Protein AF-K1N7I1-F1 (afdb_monomer_lite)

Radius of gyration: 24.77 Å; chains: 1; bounding box: 39×35×71 Å

Foldseek 3Di:
DPPLVLVPDPDPDPVVSVVSSVVSVVVVVVVVVVCCVVVPPPDVVNVVVVVVDPDPPQPPLNVVLVVLVVLVVCVVVDDPVSVVVVVVVLVPDDPVSVVSNVVVD

Sequence (105 aa):
KQYLALDKSQVQSYDGQCGYIAVTAITYDLLTWQERQNTDDKTIGDLFYLMNESLPDIRFVDALVYLISELKELKQNSFEKIDEVINDFINQLPRFIQIALKQII

Structure (mmCIF, N/CA/C/O backbone):
data_AF-K1N7I1-F1
#
_entry.id   AF-K1N7I1-F1
#
loop_
_atom_site.group_PDB
_atom_site.id
_atom_site.type_symbol
_atom_site.label_atom_id
_atom_site.label_alt_id
_atom_site.label_comp_id
_atom_site.label_asym_id
_atom_site.label_entity_id
_atom_site.label_seq_id
_atom_site.pdbx_P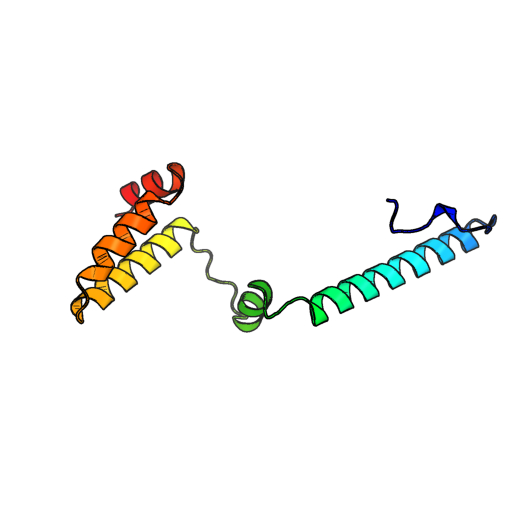DB_ins_code
_atom_site.Cartn_x
_atom_site.Cartn_y
_atom_site.Cartn_z
_atom_site.occupancy
_atom_site.B_iso_or_equiv
_atom_site.auth_seq_id
_atom_site.auth_comp_id
_atom_site.auth_asym_id
_atom_site.auth_atom_id
_atom_site.pdbx_PDB_model_num
ATOM 1 N N . LYS A 1 1 ? 0.93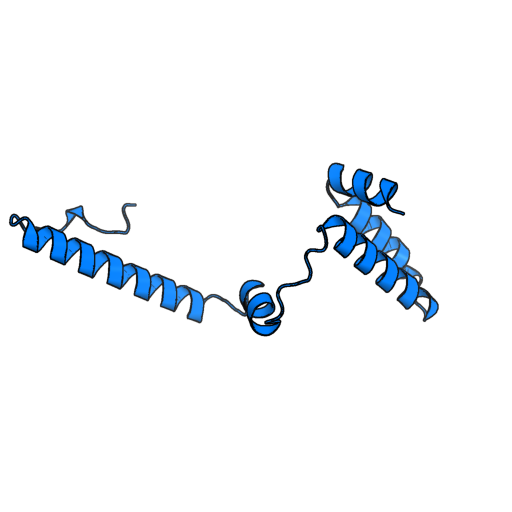5 17.790 -21.026 1.00 46.75 1 LYS A N 1
ATOM 2 C CA . LYS A 1 1 ? 2.219 17.997 -21.744 1.00 46.75 1 LYS A CA 1
ATOM 3 C C . LYS A 1 1 ? 2.638 16.646 -22.308 1.00 46.75 1 LYS A C 1
ATOM 5 O O . LYS A 1 1 ? 2.501 15.671 -21.588 1.00 46.75 1 LYS A O 1
ATOM 10 N N . GLN A 1 2 ? 3.053 16.550 -23.571 1.00 51.78 2 GLN A N 1
ATOM 11 C CA . GLN A 1 2 ? 3.529 15.285 -24.140 1.00 51.78 2 GLN A CA 1
ATOM 12 C C . GLN A 1 2 ? 4.948 15.028 -23.617 1.00 51.78 2 GLN A C 1
ATOM 14 O O . GLN A 1 2 ? 5.892 15.694 -24.030 1.00 51.78 2 GLN A O 1
ATOM 19 N N . TYR A 1 3 ? 5.080 14.127 -22.643 1.00 56.62 3 TYR A N 1
ATOM 20 C CA . TYR A 1 3 ? 6.346 13.883 -21.939 1.00 56.62 3 TYR A CA 1
ATOM 21 C C . TYR A 1 3 ? 7.379 13.144 -22.792 1.00 56.62 3 TYR A C 1
ATOM 23 O O . TYR A 1 3 ? 8.571 13.282 -22.551 1.00 56.62 3 TYR A O 1
ATOM 31 N N . LEU A 1 4 ? 6.934 12.422 -23.824 1.00 61.84 4 LEU A N 1
ATOM 32 C CA . LEU A 1 4 ? 7.822 11.647 -24.686 1.00 61.84 4 LEU A CA 1
ATOM 33 C C . LEU A 1 4 ? 8.555 12.485 -25.748 1.00 61.84 4 LEU A C 1
ATOM 35 O O . LEU A 1 4 ? 9.339 11.916 -26.489 1.00 61.84 4 LEU A O 1
ATOM 39 N N . ALA A 1 5 ? 8.301 13.798 -25.863 1.00 63.91 5 ALA A N 1
ATOM 40 C CA . ALA A 1 5 ? 8.968 14.703 -26.819 1.00 63.91 5 ALA A CA 1
ATOM 41 C C . ALA A 1 5 ? 9.149 14.134 -28.249 1.00 63.91 5 ALA A C 1
ATOM 43 O O . ALA A 1 5 ? 10.082 14.509 -28.955 1.00 63.91 5 ALA A O 1
ATOM 44 N N . LEU A 1 6 ? 8.247 13.238 -28.677 1.00 65.00 6 LEU A N 1
ATOM 45 C CA . LEU A 1 6 ? 8.377 12.488 -29.931 1.00 65.00 6 LEU A CA 1
ATOM 46 C C . LEU A 1 6 ? 8.326 13.404 -31.160 1.00 65.00 6 LEU A C 1
ATOM 48 O O . LEU A 1 6 ? 8.780 13.023 -32.234 1.00 65.00 6 LEU A O 1
ATOM 52 N N . ASP A 1 7 ? 7.792 14.614 -30.991 1.00 65.38 7 ASP A N 1
ATOM 53 C CA . ASP A 1 7 ? 7.679 15.631 -32.035 1.00 65.38 7 ASP A CA 1
ATOM 54 C C . ASP A 1 7 ? 8.997 16.368 -32.337 1.00 65.38 7 ASP A C 1
ATOM 56 O O . ASP A 1 7 ? 9.073 17.088 -33.330 1.00 65.38 7 ASP A O 1
ATOM 60 N N . LYS A 1 8 ? 10.050 16.186 -31.521 1.00 66.69 8 LYS A N 1
ATOM 61 C CA . LYS A 1 8 ? 11.332 16.895 -31.684 1.00 66.69 8 LYS A CA 1
ATOM 62 C C . LYS A 1 8 ? 12.309 16.212 -32.634 1.00 66.69 8 LYS A C 1
ATOM 64 O O . LYS A 1 8 ? 13.382 16.756 -32.901 1.00 66.69 8 LYS A O 1
ATOM 69 N N . SER A 1 9 ? 11.974 15.032 -33.141 1.00 67.19 9 SER A N 1
ATOM 70 C CA . SER A 1 9 ? 12.821 14.320 -34.093 1.00 67.19 9 SER A CA 1
ATOM 71 C C . SER A 1 9 ? 12.752 14.977 -35.477 1.00 67.19 9 SER A C 1
ATOM 73 O O . SER A 1 9 ? 11.702 14.998 -36.112 1.00 67.19 9 SER A O 1
ATOM 75 N N . GLN A 1 10 ? 13.897 15.441 -35.989 1.00 69.88 10 GLN A N 1
ATOM 76 C CA . GLN A 1 10 ? 14.056 15.843 -37.397 1.00 69.88 10 GLN A CA 1
ATOM 77 C C . GLN A 1 10 ? 14.343 14.646 -38.327 1.00 69.88 10 GLN A C 1
ATOM 79 O O . GLN A 1 10 ? 14.657 14.827 -39.503 1.00 69.88 10 GLN A O 1
ATOM 84 N N . VAL A 1 11 ? 14.273 13.414 -37.810 1.00 74.62 11 VAL A N 1
ATOM 85 C CA . VAL A 1 11 ? 14.624 12.201 -38.550 1.00 74.62 11 VAL A CA 1
ATOM 86 C C . VAL A 1 11 ? 13.492 11.827 -39.505 1.00 74.62 11 VAL A C 1
ATOM 88 O O . VAL A 1 11 ? 12.363 11.578 -39.087 1.00 74.62 11 VAL A O 1
ATOM 91 N N . GLN A 1 12 ? 13.794 11.790 -40.803 1.00 74.25 12 GLN A N 1
ATOM 92 C CA . GLN A 1 12 ? 12.817 11.507 -41.864 1.00 74.25 12 GLN A CA 1
ATOM 93 C C . GLN A 1 12 ? 12.863 10.057 -42.369 1.00 74.25 12 GLN A C 1
ATOM 95 O O . GLN A 1 12 ? 11.952 9.629 -43.073 1.00 74.25 12 GLN A O 1
ATOM 100 N N . SER A 1 13 ? 13.902 9.291 -42.017 1.00 84.06 13 SER A N 1
ATOM 101 C CA . SER A 1 13 ? 13.984 7.864 -42.334 1.00 84.06 13 SER A CA 1
ATOM 102 C C . SER A 1 13 ? 13.172 7.037 -41.337 1.00 84.06 13 SER A C 1
ATOM 104 O O . SER A 1 13 ? 13.207 7.293 -40.134 1.00 84.06 13 SER A O 1
ATOM 106 N N . TYR A 1 14 ? 12.468 6.018 -41.834 1.00 83.56 14 TYR A N 1
ATOM 107 C CA . TYR A 1 14 ? 11.626 5.146 -41.009 1.00 83.56 14 TYR A CA 1
ATOM 108 C C . TYR A 1 14 ? 12.432 4.441 -39.907 1.00 83.56 14 TYR A C 1
ATOM 110 O O . TYR A 1 14 ? 12.106 4.571 -38.730 1.00 83.56 14 TYR A O 1
ATOM 118 N N . ASP A 1 15 ? 13.554 3.809 -40.261 1.00 86.94 15 ASP A N 1
ATOM 119 C CA . ASP A 1 15 ? 14.422 3.124 -39.291 1.00 86.94 15 ASP A CA 1
ATOM 120 C C . ASP A 1 15 ? 15.003 4.086 -38.248 1.00 86.94 15 ASP A C 1
ATOM 122 O O . ASP A 1 15 ? 15.146 3.745 -37.074 1.00 86.94 15 ASP A O 1
ATOM 126 N N . GLY A 1 16 ? 15.298 5.320 -38.660 1.00 84.44 16 GLY A N 1
ATOM 127 C CA . GLY A 1 16 ? 15.791 6.354 -37.762 1.00 84.44 16 GLY A CA 1
ATOM 128 C C . GLY A 1 16 ? 14.716 6.849 -36.789 1.00 84.44 16 GLY A C 1
ATOM 129 O O . GLY A 1 16 ? 15.021 7.098 -35.623 1.00 84.44 16 GLY A O 1
ATOM 130 N N . GLN A 1 17 ? 13.455 6.931 -37.223 1.00 83.88 17 GLN A N 1
ATOM 131 C CA . GLN A 1 17 ? 12.321 7.217 -36.338 1.00 83.88 17 GLN A CA 1
ATOM 132 C C . GLN A 1 17 ? 12.072 6.065 -35.361 1.00 83.88 17 GLN A C 1
ATOM 134 O O . GLN A 1 17 ? 11.898 6.314 -34.169 1.00 83.88 17 GLN A O 1
ATOM 139 N N . CYS A 1 18 ? 12.122 4.813 -35.824 1.00 87.00 18 CYS A N 1
ATOM 140 C CA . CYS A 1 18 ? 12.019 3.638 -34.957 1.00 87.00 18 CYS A CA 1
ATOM 141 C C . CYS A 1 18 ? 13.128 3.621 -33.897 1.00 87.00 18 CYS A C 1
ATOM 143 O O . CYS A 1 18 ? 12.843 3.419 -32.716 1.00 87.00 18 CYS A O 1
ATOM 145 N N . GLY A 1 19 ? 14.374 3.904 -34.291 1.00 87.94 19 GLY A N 1
ATOM 146 C CA . GLY A 1 19 ? 15.499 4.023 -33.365 1.00 87.94 19 GLY A CA 1
ATOM 147 C C . GLY A 1 19 ? 15.313 5.157 -32.357 1.00 87.94 19 GLY A C 1
ATOM 148 O O . GLY A 1 19 ? 15.509 4.959 -31.159 1.00 87.94 19 GLY A O 1
ATOM 149 N N . TYR A 1 20 ? 14.866 6.328 -32.813 1.00 85.50 20 TYR A N 1
ATOM 150 C CA . TYR A 1 20 ? 14.593 7.469 -31.940 1.00 85.50 20 TYR A CA 1
ATOM 151 C C . TYR A 1 20 ? 13.497 7.167 -30.908 1.00 85.50 20 TYR A C 1
ATOM 153 O O . TYR A 1 20 ? 13.670 7.456 -29.722 1.00 85.50 20 TYR A O 1
ATOM 161 N N . ILE A 1 21 ? 12.395 6.540 -31.331 1.00 87.75 21 ILE A N 1
ATOM 162 C CA . ILE A 1 21 ? 11.301 6.139 -30.439 1.00 87.75 21 ILE A CA 1
ATOM 163 C C . ILE A 1 21 ? 11.799 5.114 -29.418 1.00 87.75 21 ILE A C 1
ATOM 165 O O . ILE A 1 21 ? 11.520 5.269 -28.231 1.00 87.75 21 ILE A O 1
ATOM 169 N N . ALA A 1 22 ? 12.573 4.113 -29.849 1.00 89.75 22 ALA A N 1
ATOM 170 C CA . ALA A 1 22 ? 13.117 3.089 -28.962 1.00 89.75 22 ALA A CA 1
ATOM 171 C C . ALA A 1 22 ? 14.030 3.691 -27.883 1.00 89.75 22 ALA A C 1
ATOM 173 O O . ALA A 1 22 ? 13.846 3.426 -26.698 1.00 89.75 22 ALA A O 1
ATOM 174 N N . VAL A 1 23 ? 14.970 4.559 -28.271 1.00 89.06 23 VAL A N 1
ATOM 175 C CA . VAL A 1 23 ? 15.872 5.239 -27.325 1.00 89.06 23 VAL A CA 1
ATOM 176 C C . VAL A 1 23 ? 15.090 6.126 -26.358 1.00 89.06 23 VAL A C 1
ATOM 178 O O . VAL A 1 23 ? 15.350 6.112 -25.154 1.00 89.06 23 VAL A O 1
ATOM 181 N N . THR A 1 24 ? 14.107 6.874 -26.860 1.00 86.06 24 THR A N 1
ATOM 182 C CA . THR A 1 24 ? 13.286 7.763 -26.028 1.00 86.06 24 THR A CA 1
ATOM 183 C C . THR A 1 24 ? 12.438 6.976 -25.025 1.00 86.06 24 THR A C 1
ATOM 185 O O . THR A 1 24 ? 12.380 7.357 -23.857 1.00 86.06 24 THR A O 1
ATOM 188 N N . ALA A 1 25 ? 11.840 5.856 -25.445 1.00 87.12 25 ALA A N 1
ATOM 189 C CA . ALA A 1 25 ? 11.077 4.967 -24.571 1.00 87.12 25 ALA A CA 1
ATOM 190 C C . ALA A 1 25 ? 11.958 4.361 -23.467 1.00 87.12 25 ALA A C 1
ATOM 192 O O . ALA A 1 25 ? 11.632 4.494 -22.292 1.00 87.12 25 ALA A O 1
ATOM 193 N N . ILE A 1 26 ? 13.126 3.812 -23.826 1.00 90.69 26 ILE A N 1
ATOM 194 C CA . ILE A 1 26 ? 14.075 3.227 -22.862 1.00 90.69 26 ILE A CA 1
ATOM 195 C C . ILE A 1 26 ? 14.554 4.269 -21.845 1.00 90.69 26 ILE A C 1
ATOM 197 O O . ILE A 1 26 ? 14.666 3.980 -20.656 1.00 90.69 26 ILE A O 1
ATOM 201 N N . THR A 1 27 ? 14.834 5.493 -22.297 1.00 86.38 27 THR A N 1
ATOM 202 C CA . THR A 1 27 ? 15.287 6.574 -21.408 1.00 86.38 27 THR A CA 1
ATOM 203 C C . THR A 1 27 ? 14.211 6.925 -20.385 1.00 86.38 27 THR A C 1
ATOM 205 O O . THR A 1 27 ? 14.518 7.160 -19.219 1.00 86.38 27 THR A O 1
ATOM 208 N N . TYR A 1 28 ? 12.948 6.938 -20.806 1.00 84.75 28 TYR A N 1
ATOM 209 C CA . TYR A 1 28 ? 11.833 7.197 -19.908 1.00 84.75 28 TYR A CA 1
ATOM 210 C C . TYR A 1 28 ? 11.614 6.047 -18.920 1.00 84.75 28 TYR A C 1
ATOM 212 O O . TYR A 1 28 ? 11.512 6.302 -17.724 1.00 84.75 28 TYR A O 1
ATOM 220 N N . ASP A 1 29 ? 11.639 4.797 -19.389 1.00 85.75 29 ASP A N 1
ATOM 221 C CA . ASP A 1 29 ? 11.535 3.618 -18.522 1.00 85.75 29 ASP A CA 1
ATOM 222 C C . ASP A 1 29 ? 12.632 3.614 -17.449 1.00 85.75 29 ASP A C 1
ATOM 224 O O . ASP A 1 29 ? 12.363 3.337 -16.279 1.00 85.75 29 ASP A O 1
ATOM 228 N N . LEU A 1 30 ? 13.859 3.997 -17.819 1.00 87.75 30 LEU A N 1
ATOM 229 C CA . LEU A 1 30 ? 14.974 4.134 -16.886 1.00 87.75 30 LEU A CA 1
ATOM 230 C C . LEU A 1 30 ? 14.738 5.251 -15.861 1.00 87.75 30 LEU A C 1
ATOM 232 O O . LEU A 1 30 ? 14.990 5.052 -14.675 1.00 87.75 30 LEU A O 1
ATOM 236 N N . LEU A 1 31 ? 14.253 6.415 -16.299 1.00 84.69 31 LEU A N 1
ATOM 237 C CA . LEU A 1 31 ? 13.947 7.539 -15.411 1.00 84.69 31 LEU A CA 1
ATOM 238 C C . LEU A 1 31 ? 12.821 7.198 -14.432 1.00 84.69 31 LEU A C 1
ATOM 240 O O . LEU A 1 31 ? 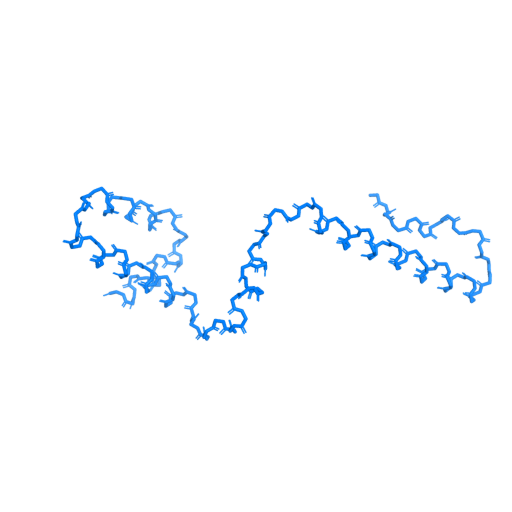12.947 7.473 -13.244 1.00 84.69 31 LEU A O 1
ATOM 244 N N . THR A 1 32 ? 11.755 6.547 -14.896 1.00 79.75 32 THR A N 1
ATOM 245 C CA . THR A 1 32 ? 10.666 6.075 -14.033 1.00 79.75 32 THR A CA 1
ATOM 246 C C . THR A 1 32 ? 11.138 4.976 -13.081 1.00 79.75 32 THR A C 1
ATOM 248 O O . THR A 1 32 ? 10.718 4.940 -11.927 1.00 79.75 32 THR A O 1
ATOM 251 N N . TRP A 1 33 ? 12.036 4.088 -13.519 1.00 83.06 33 TRP A N 1
ATOM 252 C CA . TRP A 1 33 ? 12.666 3.108 -12.633 1.00 83.06 33 TRP A CA 1
ATOM 253 C C . TRP A 1 33 ? 13.497 3.790 -11.536 1.00 83.06 33 TRP A C 1
ATOM 255 O O . TRP A 1 33 ? 13.361 3.446 -10.365 1.00 83.06 33 TRP A O 1
ATOM 265 N N . GLN A 1 34 ? 14.296 4.802 -11.886 1.00 81.81 34 GLN A N 1
ATOM 266 C CA . GLN A 1 34 ? 15.053 5.595 -10.913 1.00 81.81 34 GLN A CA 1
ATOM 267 C C . GLN A 1 34 ? 14.140 6.370 -9.960 1.00 81.81 34 GLN A C 1
ATOM 269 O O . GLN A 1 34 ? 14.424 6.435 -8.769 1.00 81.81 34 GLN A O 1
ATOM 274 N N . GLU A 1 35 ? 13.038 6.932 -10.456 1.00 75.75 35 GLU A N 1
ATOM 275 C CA . GLU A 1 35 ? 12.048 7.637 -9.641 1.00 75.75 35 GLU A CA 1
ATOM 276 C C . GLU A 1 35 ? 11.418 6.708 -8.600 1.00 75.75 35 GLU A C 1
ATOM 278 O O . GLU A 1 35 ? 11.345 7.088 -7.435 1.00 75.75 35 GLU A O 1
ATOM 283 N N . ARG A 1 36 ? 11.059 5.469 -8.965 1.00 73.88 36 ARG A N 1
ATOM 284 C CA . ARG A 1 36 ? 10.588 4.458 -7.998 1.00 73.88 36 ARG A CA 1
ATOM 285 C C . ARG A 1 36 ? 11.643 4.164 -6.937 1.00 73.88 36 ARG A C 1
ATOM 287 O O . ARG A 1 36 ? 11.334 4.199 -5.758 1.00 73.88 36 ARG A O 1
ATOM 294 N N . GLN A 1 37 ? 12.900 3.973 -7.335 1.00 71.00 37 GLN A N 1
ATOM 295 C CA . GLN A 1 37 ? 13.990 3.704 -6.388 1.00 71.00 37 GLN A CA 1
ATOM 296 C C . GLN A 1 37 ? 14.273 4.869 -5.426 1.00 71.00 37 G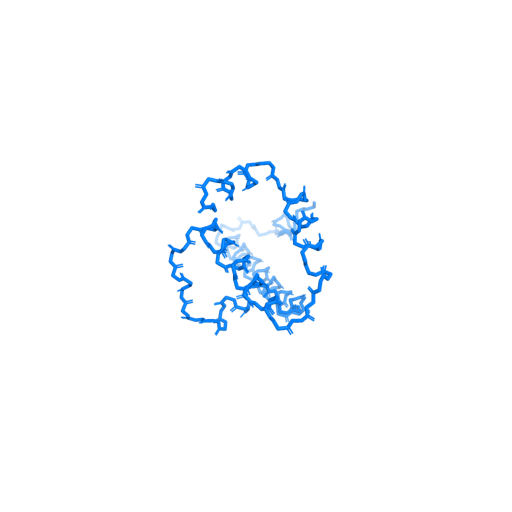LN A C 1
ATOM 298 O O . GLN A 1 37 ? 14.808 4.643 -4.346 1.00 71.00 37 GLN A O 1
ATOM 303 N N . ASN A 1 38 ? 13.971 6.106 -5.828 1.00 69.19 38 ASN A N 1
ATOM 304 C CA . ASN A 1 38 ? 14.332 7.312 -5.079 1.00 69.19 38 ASN A CA 1
ATOM 305 C C . ASN A 1 38 ? 13.142 7.953 -4.339 1.00 69.19 38 ASN A C 1
ATOM 307 O O . ASN A 1 38 ? 13.351 8.758 -3.437 1.00 69.19 38 ASN A O 1
ATOM 311 N N . THR A 1 39 ? 11.907 7.618 -4.727 1.00 62.28 39 THR A N 1
ATOM 312 C CA . THR A 1 39 ? 10.665 8.199 -4.182 1.00 62.28 39 THR A CA 1
ATOM 313 C C . THR A 1 39 ? 9.850 7.184 -3.377 1.00 62.28 39 THR A C 1
ATOM 315 O O . THR A 1 39 ? 9.046 7.601 -2.545 1.00 62.28 39 THR A O 1
ATOM 318 N N . ASP A 1 40 ? 10.070 5.874 -3.554 1.00 55.25 40 ASP A N 1
ATOM 319 C CA . ASP A 1 40 ? 9.436 4.874 -2.693 1.00 55.25 40 ASP A CA 1
ATOM 320 C C . ASP A 1 40 ? 10.236 4.690 -1.405 1.00 55.25 40 ASP A C 1
ATOM 322 O O . ASP A 1 40 ? 11.103 3.829 -1.265 1.00 55.25 40 ASP A O 1
ATOM 326 N N . ASP A 1 41 ? 9.856 5.484 -0.413 1.00 54.53 41 ASP A N 1
ATOM 327 C CA . ASP A 1 41 ? 10.036 5.156 0.994 1.00 54.53 41 ASP A CA 1
ATOM 328 C C . ASP A 1 41 ? 9.165 3.914 1.283 1.00 54.53 41 ASP A C 1
ATOM 330 O O . ASP A 1 41 ? 8.009 4.035 1.678 1.00 54.53 41 ASP A O 1
ATOM 334 N N . LYS A 1 42 ? 9.663 2.715 0.933 1.00 56.31 42 LYS A N 1
ATOM 335 C CA . LYS A 1 42 ? 9.000 1.402 1.100 1.00 56.31 42 LYS A CA 1
ATOM 336 C C . LYS A 1 42 ? 7.482 1.459 0.906 1.00 56.31 42 LYS A C 1
ATOM 338 O O . LYS A 1 42 ? 6.710 1.358 1.864 1.00 56.31 42 LYS A O 1
ATOM 343 N N . THR A 1 43 ? 7.025 1.602 -0.335 1.00 59.00 43 THR A N 1
ATOM 344 C CA . THR A 1 43 ? 5.597 1.415 -0.594 1.00 59.00 43 THR A CA 1
ATOM 345 C C . THR A 1 43 ? 5.197 -0.025 -0.283 1.00 59.00 43 THR A C 1
ATOM 347 O O . THR A 1 43 ? 6.011 -0.946 -0.272 1.00 59.00 43 THR A O 1
ATOM 350 N N . ILE A 1 44 ? 3.906 -0.224 -0.033 1.00 55.69 44 ILE A N 1
ATOM 351 C CA . ILE A 1 44 ? 3.258 -1.516 0.236 1.00 55.69 44 ILE A CA 1
ATOM 352 C C . ILE A 1 44 ? 3.709 -2.644 -0.727 1.00 55.69 44 ILE A C 1
ATOM 354 O O . ILE A 1 44 ? 3.695 -3.813 -0.347 1.00 55.69 44 ILE A O 1
ATOM 358 N N . GLY A 1 45 ? 4.158 -2.317 -1.946 1.00 56.28 45 GLY A N 1
ATOM 359 C CA . GLY A 1 45 ? 4.741 -3.278 -2.887 1.00 56.28 45 GLY A CA 1
ATOM 360 C C . GLY A 1 45 ? 6.020 -3.956 -2.386 1.00 56.28 45 GLY A C 1
ATOM 361 O O . GLY A 1 45 ? 6.199 -5.149 -2.613 1.00 56.28 45 GLY A O 1
ATOM 362 N N . ASP A 1 46 ? 6.862 -3.238 -1.646 1.00 58.22 46 ASP A N 1
ATOM 363 C CA . ASP A 1 46 ? 8.102 -3.758 -1.066 1.00 58.22 46 ASP A CA 1
ATOM 364 C C . ASP A 1 46 ? 7.809 -4.701 0.112 1.00 58.22 46 ASP A C 1
ATOM 366 O O . ASP A 1 46 ? 8.496 -5.701 0.285 1.00 58.22 46 ASP A O 1
ATOM 370 N N . LEU A 1 47 ? 6.728 -4.452 0.868 1.00 59.00 47 LEU A N 1
ATOM 371 C CA . LEU A 1 47 ? 6.186 -5.389 1.864 1.00 59.00 47 LEU A CA 1
ATOM 372 C C . LEU A 1 47 ? 5.675 -6.674 1.201 1.00 59.00 47 LEU A C 1
ATOM 374 O O . LEU A 1 47 ? 6.017 -7.761 1.656 1.00 59.00 47 LEU A O 1
ATOM 378 N N . PHE A 1 48 ? 4.913 -6.570 0.108 1.00 55.12 48 PHE A N 1
ATOM 379 C CA . PHE A 1 48 ? 4.460 -7.746 -0.644 1.00 55.12 48 PHE A CA 1
ATOM 380 C C . PHE A 1 48 ? 5.626 -8.537 -1.253 1.00 55.12 48 PHE A C 1
ATOM 382 O O . PHE A 1 48 ? 5.589 -9.765 -1.267 1.00 55.12 48 PHE A O 1
ATOM 389 N N . TYR A 1 49 ? 6.676 -7.850 -1.707 1.00 58.81 49 TYR A N 1
ATOM 390 C CA . TYR A 1 49 ? 7.893 -8.475 -2.219 1.00 58.81 49 TYR A CA 1
ATOM 391 C C . TYR A 1 49 ? 8.711 -9.159 -1.110 1.00 58.81 49 TYR A C 1
ATOM 393 O O . TYR A 1 49 ? 9.115 -10.309 -1.272 1.00 58.81 49 TYR A O 1
ATOM 401 N N . LEU A 1 50 ? 8.903 -8.502 0.042 1.00 60.09 50 LEU A N 1
ATOM 402 C CA . LEU A 1 50 ? 9.575 -9.077 1.218 1.00 60.09 50 LEU A CA 1
ATOM 403 C C . LEU A 1 50 ? 8.826 -10.280 1.788 1.00 60.09 50 LEU A C 1
ATOM 405 O O . LEU A 1 50 ? 9.457 -11.192 2.319 1.00 60.09 50 LEU A O 1
ATOM 409 N N . MET A 1 51 ? 7.494 -10.274 1.694 1.00 62.59 51 MET A N 1
ATOM 410 C CA . MET A 1 51 ? 6.674 -11.360 2.210 1.00 62.59 51 MET A CA 1
ATOM 411 C C . MET A 1 51 ? 6.794 -12.643 1.388 1.00 62.59 51 MET A C 1
ATOM 413 O O . MET A 1 51 ? 6.587 -13.676 2.005 1.00 62.59 51 MET A O 1
ATOM 417 N N . ASN A 1 52 ? 7.189 -12.591 0.099 1.00 49.06 52 ASN A N 1
ATOM 418 C CA . ASN A 1 52 ? 7.565 -13.670 -0.856 1.00 49.06 52 ASN A CA 1
ATOM 419 C C . ASN A 1 52 ? 6.742 -14.987 -0.880 1.00 49.06 52 ASN A C 1
ATOM 421 O O . ASN A 1 52 ? 6.924 -15.830 -1.755 1.00 49.06 52 ASN A O 1
ATOM 425 N N . GLU A 1 53 ? 5.797 -15.174 0.024 1.00 52.59 53 GLU A N 1
ATOM 426 C CA . GLU A 1 53 ? 4.644 -16.029 -0.104 1.00 52.59 53 GLU A CA 1
ATOM 427 C C . GLU A 1 53 ? 3.544 -15.138 -0.664 1.00 52.59 53 GLU A C 1
ATOM 429 O O . GLU A 1 53 ? 3.199 -14.104 -0.086 1.00 52.59 53 GLU A O 1
ATOM 434 N N . SER A 1 54 ? 2.989 -15.532 -1.812 1.00 52.25 54 SER A N 1
ATOM 435 C CA . SER A 1 54 ? 1.647 -15.092 -2.182 1.00 52.25 54 SER A CA 1
ATOM 436 C C . SER A 1 54 ? 0.799 -15.207 -0.925 1.00 52.25 54 SER A C 1
ATOM 438 O O . SER A 1 54 ? 0.702 -16.316 -0.392 1.00 52.25 54 SER A O 1
ATOM 440 N N . LEU A 1 55 ? 0.212 -14.101 -0.440 1.00 58.53 55 LEU A N 1
ATOM 441 C CA . LEU A 1 55 ? -0.777 -14.232 0.623 1.00 58.53 55 LEU A CA 1
ATOM 442 C C . LEU A 1 55 ? -1.755 -15.318 0.158 1.00 58.53 55 LEU A C 1
ATOM 444 O O . LEU A 1 55 ? -2.139 -15.303 -1.022 1.00 58.53 55 LEU A O 1
ATOM 448 N N . PRO A 1 56 ? -2.088 -16.300 1.015 1.00 57.66 56 PRO A N 1
ATOM 449 C CA . PRO A 1 56 ? -3.117 -17.268 0.676 1.00 57.66 56 PRO A CA 1
ATOM 450 C C . PRO A 1 56 ? -4.335 -16.489 0.184 1.00 57.66 56 PRO A C 1
ATOM 452 O O . PRO A 1 56 ? -4.567 -15.378 0.665 1.00 57.66 56 PRO A O 1
ATOM 455 N N . ASP A 1 57 ? -5.053 -17.032 -0.802 1.00 55.78 57 ASP A N 1
ATOM 456 C CA . ASP A 1 57 ? -6.208 -16.389 -1.442 1.00 55.78 57 ASP A CA 1
ATOM 457 C C . ASP A 1 57 ? -7.367 -16.285 -0.435 1.00 55.78 57 ASP A C 1
ATOM 459 O O . ASP A 1 57 ? -8.352 -17.022 -0.448 1.00 55.78 57 ASP A O 1
ATOM 463 N N . ILE A 1 58 ? -7.168 -15.419 0.548 1.00 63.19 58 ILE A N 1
ATOM 464 C CA . ILE A 1 58 ? -8.092 -15.059 1.594 1.00 63.19 58 ILE A CA 1
ATOM 465 C C . ILE A 1 58 ? -8.831 -13.875 1.005 1.00 63.19 58 ILE A C 1
ATOM 467 O O . ILE A 1 58 ? -8.248 -12.824 0.721 1.00 63.19 58 ILE A O 1
ATOM 471 N N . ARG A 1 59 ? -10.137 -14.047 0.801 1.00 69.00 59 ARG A N 1
ATOM 472 C CA . ARG A 1 59 ? -10.989 -12.955 0.335 1.00 69.00 59 ARG A CA 1
ATOM 473 C C . ARG A 1 59 ? -10.777 -11.796 1.305 1.00 69.00 59 ARG A C 1
ATOM 475 O O . ARG A 1 59 ? -10.795 -12.003 2.511 1.00 69.00 59 ARG A O 1
ATOM 482 N N . PHE A 1 60 ? -10.592 -10.581 0.795 1.00 66.88 60 PHE A N 1
ATOM 483 C CA . PHE A 1 60 ? -10.297 -9.385 1.601 1.00 66.88 60 PHE A CA 1
ATOM 484 C C . PHE A 1 60 ? -11.174 -9.250 2.863 1.00 66.88 60 PHE A C 1
ATOM 486 O O . PHE A 1 60 ? -10.712 -8.816 3.915 1.00 66.88 60 PHE A O 1
ATOM 493 N N . VAL A 1 61 ? -12.436 -9.675 2.767 1.00 71.19 61 VAL A N 1
ATOM 494 C CA . VAL A 1 61 ? -13.378 -9.700 3.888 1.00 71.19 61 VAL A CA 1
ATOM 495 C C . VAL A 1 61 ? -12.966 -10.694 4.983 1.00 71.19 61 VAL A C 1
ATOM 497 O O . VAL A 1 61 ? -13.008 -10.339 6.154 1.00 71.19 61 VAL A O 1
ATOM 500 N N . ASP A 1 62 ? -12.520 -11.897 4.628 1.00 74.50 62 ASP A N 1
ATOM 501 C CA . ASP A 1 62 ? -12.060 -12.909 5.585 1.00 74.50 62 ASP A CA 1
ATOM 502 C C . ASP A 1 62 ? -10.779 -12.448 6.305 1.00 74.50 62 ASP A C 1
ATOM 504 O O . ASP A 1 62 ? -10.650 -12.632 7.513 1.00 74.50 62 ASP A O 1
ATOM 508 N N . ALA A 1 63 ? -9.865 -11.773 5.596 1.00 78.12 63 ALA A N 1
ATOM 509 C CA . ALA A 1 63 ? -8.659 -11.192 6.194 1.00 78.12 63 ALA A CA 1
ATOM 510 C C . ALA A 1 63 ? -8.998 -10.066 7.187 1.00 78.12 63 ALA A C 1
ATOM 512 O O . ALA A 1 63 ? -8.390 -9.964 8.252 1.00 78.12 63 ALA A O 1
ATOM 513 N N . LEU A 1 64 ? -10.002 -9.243 6.865 1.00 77.75 64 LEU A N 1
ATOM 514 C CA . LEU A 1 64 ? -10.524 -8.218 7.771 1.00 77.75 64 LEU A CA 1
ATOM 515 C C . LEU A 1 64 ? -11.181 -8.823 9.015 1.00 77.75 64 LEU A C 1
ATOM 517 O O . LEU A 1 64 ? -10.965 -8.324 10.116 1.00 77.75 64 LEU A O 1
ATOM 521 N N . VAL A 1 65 ? -11.969 -9.889 8.855 1.00 81.31 65 VAL A N 1
ATOM 522 C CA . VAL A 1 65 ? -12.574 -10.602 9.989 1.00 81.31 65 VAL A CA 1
ATOM 523 C C . VAL A 1 65 ? -11.487 -11.189 10.883 1.00 81.31 65 VAL A C 1
ATOM 525 O O . VAL A 1 65 ? -11.556 -10.999 12.094 1.00 81.31 65 VAL A O 1
ATOM 528 N N . TYR A 1 66 ? -10.460 -11.808 10.294 1.00 80.94 66 TYR A N 1
ATOM 529 C CA . TYR A 1 66 ? -9.320 -12.357 11.026 1.00 80.94 66 TYR A CA 1
ATOM 530 C C . TYR A 1 66 ? -8.555 -11.279 11.811 1.00 80.94 66 TYR A C 1
ATOM 532 O O . TYR A 1 66 ? -8.272 -11.442 12.997 1.00 80.94 66 TYR A O 1
ATOM 540 N N . LEU A 1 67 ? -8.295 -10.125 11.190 1.00 81.25 67 LEU A N 1
ATOM 541 C CA . LEU A 1 67 ? -7.680 -8.978 11.862 1.00 81.25 67 LEU A CA 1
ATOM 542 C C . LEU A 1 67 ? -8.524 -8.508 13.058 1.00 81.25 67 LEU A C 1
ATOM 544 O O . LEU A 1 67 ? -7.997 -8.288 14.146 1.00 81.25 67 LEU A O 1
ATOM 548 N N . ILE A 1 68 ? -9.839 -8.356 12.871 1.00 78.31 68 ILE A N 1
ATOM 549 C CA . ILE A 1 68 ? -10.747 -7.898 13.932 1.00 78.31 68 ILE A CA 1
ATOM 550 C C . ILE A 1 68 ? -10.826 -8.929 15.067 1.00 78.31 68 ILE A C 1
ATOM 552 O O . ILE A 1 68 ? -10.859 -8.533 16.233 1.00 78.31 68 ILE A O 1
ATOM 556 N N . SER A 1 69 ? -10.834 -10.231 14.764 1.00 77.56 69 SER A N 1
ATOM 557 C CA . SER A 1 69 ? -10.835 -11.279 15.790 1.00 77.56 69 SER A CA 1
ATOM 558 C C . SER A 1 69 ? -9.541 -11.300 16.598 1.00 77.56 69 SER A C 1
ATOM 560 O O . SER A 1 69 ? -9.615 -11.332 17.821 1.00 77.56 69 SER A O 1
ATOM 562 N N . GLU A 1 70 ? -8.379 -11.181 15.952 1.00 77.56 70 GLU A N 1
ATOM 563 C CA . GLU A 1 70 ? -7.076 -11.123 16.633 1.00 77.56 70 GLU A CA 1
ATOM 564 C C . GLU A 1 70 ? -6.967 -9.883 17.535 1.00 77.56 70 GLU A C 1
ATOM 566 O O . GLU A 1 70 ? -6.577 -9.971 18.700 1.00 77.56 70 GLU A O 1
ATOM 571 N N . LEU A 1 71 ? -7.413 -8.715 17.056 1.00 73.06 71 LEU A N 1
ATOM 572 C CA . LEU A 1 71 ? -7.466 -7.497 17.875 1.00 73.06 71 LEU A CA 1
ATOM 573 C C . LEU A 1 71 ? -8.412 -7.643 19.079 1.00 73.06 71 LEU A C 1
ATOM 575 O O . LEU A 1 71 ? -8.144 -7.105 20.158 1.00 73.06 71 LEU A O 1
ATOM 579 N N . LYS A 1 72 ? -9.508 -8.391 18.917 1.00 71.19 72 LYS A N 1
ATOM 580 C CA . LYS A 1 72 ? -10.461 -8.695 19.990 1.00 71.19 72 LYS A CA 1
ATOM 581 C C . LYS A 1 72 ? -9.938 -9.754 20.965 1.00 71.19 72 LYS A C 1
ATOM 583 O O . LYS A 1 72 ? -10.319 -9.715 22.131 1.00 71.19 72 LYS A O 1
ATOM 588 N N . GLU A 1 73 ? -9.075 -10.673 20.545 1.00 69.00 73 GLU A N 1
ATOM 589 C CA . GLU A 1 73 ? -8.400 -11.614 21.448 1.00 69.00 73 GLU A CA 1
ATOM 590 C C . GLU A 1 73 ? -7.285 -10.927 22.245 1.00 69.00 73 GLU A C 1
ATOM 592 O O . GLU A 1 73 ? -7.208 -11.102 23.463 1.00 69.00 73 GLU A O 1
ATOM 597 N N . LEU A 1 74 ? -6.516 -10.026 21.619 1.00 64.50 74 LEU A N 1
ATOM 598 C CA . LEU A 1 74 ? -5.532 -9.179 22.308 1.00 64.50 74 LEU A CA 1
ATOM 599 C C . LEU A 1 74 ? -6.155 -8.330 23.433 1.00 64.50 74 LEU A C 1
ATOM 601 O O . LEU A 1 74 ? -5.494 -8.045 24.435 1.00 64.50 74 LEU A O 1
ATOM 605 N N . LYS A 1 75 ? -7.445 -7.984 23.325 1.00 59.69 75 LYS A N 1
ATOM 606 C CA . LYS A 1 75 ? -8.229 -7.291 24.363 1.00 59.69 75 LYS A CA 1
ATOM 607 C C . LYS A 1 75 ? -8.301 -8.050 25.690 1.00 59.69 75 LYS A C 1
ATOM 609 O O . LYS A 1 75 ? -8.373 -7.393 26.730 1.00 59.69 75 LYS A O 1
ATOM 614 N N . GLN A 1 76 ? -8.263 -9.391 25.695 1.00 58.38 76 GLN A N 1
ATOM 615 C CA . GLN A 1 76 ? -8.244 -10.147 26.960 1.00 58.38 76 GLN A CA 1
ATOM 616 C C . GLN A 1 76 ? -7.053 -9.743 27.849 1.00 58.38 76 GLN A C 1
ATOM 618 O O . GLN A 1 76 ? -7.119 -9.915 29.062 1.00 58.38 76 GLN A O 1
ATOM 623 N N . ASN A 1 77 ? -6.026 -9.109 27.265 1.00 57.62 77 ASN A N 1
ATOM 624 C CA . ASN A 1 77 ? -4.807 -8.664 27.927 1.00 57.62 77 ASN A CA 1
ATOM 625 C C . ASN A 1 77 ? -4.693 -7.138 28.160 1.00 57.62 77 ASN A C 1
ATOM 627 O O . ASN A 1 77 ? -3.575 -6.663 28.347 1.00 57.62 77 ASN A O 1
ATOM 631 N N . SER A 1 78 ? -5.805 -6.393 28.307 1.00 59.16 78 SER A N 1
ATOM 632 C CA . SER A 1 78 ? -5.881 -5.087 29.032 1.00 59.16 78 SER A CA 1
ATOM 633 C C . SER A 1 78 ? -5.949 -3.766 28.231 1.00 59.16 78 SER A C 1
ATOM 635 O O . SER A 1 78 ? -5.151 -2.872 28.496 1.00 59.16 78 SER A O 1
ATOM 637 N N . PHE A 1 79 ? -6.942 -3.531 27.357 1.00 60.56 79 PHE A N 1
ATOM 638 C CA . PHE A 1 79 ? -7.231 -2.154 26.887 1.00 60.56 79 PHE A CA 1
ATOM 639 C C . PHE A 1 79 ? -8.714 -1.910 26.535 1.00 60.56 79 PHE A C 1
ATOM 641 O O . PHE A 1 79 ? -9.171 -2.236 25.444 1.00 60.56 79 PHE A O 1
ATOM 648 N N . GLU A 1 80 ? -9.461 -1.246 27.424 1.00 63.22 80 GLU A N 1
ATOM 649 C CA . GLU A 1 80 ? -10.876 -0.862 27.214 1.00 63.22 80 GLU A CA 1
ATOM 650 C C . GLU A 1 80 ? -11.081 0.142 26.061 1.00 63.22 80 GLU A C 1
ATOM 652 O O . GLU A 1 80 ? -12.129 0.154 25.424 1.00 63.22 80 GLU A O 1
ATOM 657 N N . LYS A 1 81 ? -10.056 0.939 25.725 1.00 64.50 81 LYS A N 1
ATOM 658 C CA . LYS A 1 81 ? -10.100 1.921 24.623 1.00 64.50 81 LYS A CA 1
ATOM 659 C C . LYS A 1 81 ? -10.100 1.293 23.226 1.00 64.50 81 LYS A C 1
ATOM 661 O O . LYS A 1 81 ? -10.425 1.972 22.258 1.00 64.50 81 LYS A O 1
ATOM 666 N N . ILE A 1 82 ? -9.717 0.022 23.102 1.00 68.25 82 ILE A N 1
ATOM 667 C CA . ILE A 1 82 ? -9.602 -0.639 21.796 1.00 68.25 82 ILE A CA 1
ATOM 668 C C . ILE A 1 82 ? -10.983 -0.909 21.190 1.00 68.25 82 ILE A C 1
ATOM 670 O O . ILE A 1 82 ? -11.134 -0.767 19.983 1.00 68.25 82 ILE A O 1
ATOM 674 N N . ASP A 1 83 ? -12.006 -1.214 21.993 1.00 70.19 83 ASP A N 1
ATOM 675 C CA . ASP A 1 83 ? -13.361 -1.437 21.466 1.00 70.19 83 ASP A CA 1
ATOM 676 C C . ASP A 1 83 ? -13.948 -0.173 20.832 1.00 70.19 83 ASP A C 1
ATOM 678 O O . ASP A 1 83 ? -14.597 -0.252 19.793 1.00 70.19 83 ASP A O 1
ATOM 682 N N . GLU A 1 84 ? -13.731 0.992 21.442 1.00 73.25 84 GLU A N 1
ATOM 683 C CA . GLU A 1 84 ? -14.208 2.266 20.897 1.00 73.25 84 GLU A CA 1
ATOM 684 C C . GLU A 1 84 ? -13.523 2.558 19.558 1.00 73.25 84 GLU A C 1
ATOM 686 O O . GLU A 1 84 ? -14.194 2.811 18.562 1.00 73.25 84 GLU A O 1
ATOM 691 N N . VAL A 1 85 ? -12.200 2.366 19.492 1.00 74.94 85 VAL A N 1
ATOM 692 C CA . VAL A 1 85 ? -11.415 2.541 18.261 1.00 74.94 85 VAL A CA 1
ATOM 693 C C . VAL A 1 85 ? -11.809 1.536 17.174 1.00 74.94 85 VAL A C 1
ATOM 695 O O . VAL A 1 85 ? -11.910 1.913 16.008 1.00 74.94 85 VAL A O 1
ATOM 698 N N . ILE A 1 86 ? -12.065 0.270 17.522 1.00 76.62 86 ILE A N 1
ATOM 699 C CA . ILE A 1 86 ? -12.520 -0.750 16.563 1.00 76.62 86 ILE A CA 1
ATOM 700 C C . ILE A 1 86 ? -13.914 -0.402 16.038 1.00 76.62 86 ILE A C 1
ATOM 702 O O . ILE A 1 86 ? -14.153 -0.489 14.835 1.00 76.62 86 ILE A O 1
ATOM 706 N N . ASN A 1 87 ? -14.836 0.008 16.909 1.00 79.12 87 ASN A N 1
ATOM 707 C CA . ASN A 1 87 ? -16.184 0.386 16.491 1.00 79.12 87 ASN A CA 1
ATOM 708 C C . ASN A 1 87 ? -16.172 1.646 15.618 1.00 79.12 87 ASN A C 1
ATOM 710 O O . ASN A 1 87 ? -16.845 1.677 14.587 1.00 79.12 87 ASN A O 1
ATOM 714 N N . ASP A 1 88 ? -15.368 2.649 15.969 1.00 81.44 88 ASP A N 1
ATOM 715 C CA . ASP A 1 88 ? -15.171 3.845 15.150 1.00 81.44 88 ASP A CA 1
ATOM 716 C C . ASP A 1 88 ? -14.556 3.505 13.793 1.00 81.44 88 ASP A C 1
ATOM 718 O O . ASP A 1 88 ? -15.026 3.991 12.763 1.00 81.44 88 ASP A O 1
ATOM 722 N N . PHE A 1 89 ? -13.568 2.609 13.764 1.00 79.56 89 PHE A N 1
ATOM 723 C CA . PHE A 1 89 ? -12.981 2.116 12.524 1.00 79.56 89 PHE A CA 1
ATOM 724 C C . PHE A 1 89 ? -14.024 1.409 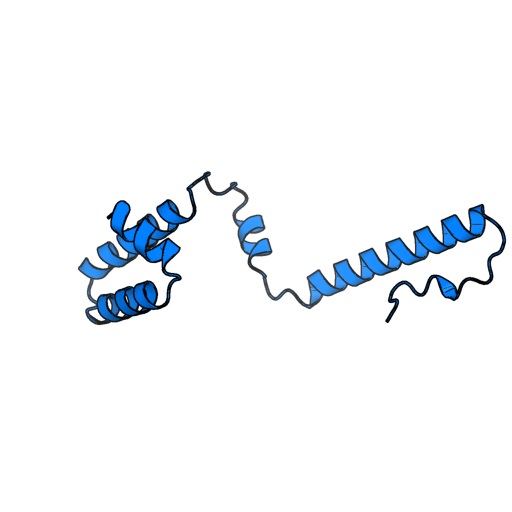11.646 1.00 79.56 89 PHE A C 1
ATOM 726 O O . PHE A 1 89 ? -14.154 1.735 10.467 1.00 79.56 89 PHE A O 1
ATOM 733 N N . ILE A 1 90 ? -14.837 0.507 12.214 1.00 79.56 90 ILE A N 1
ATOM 734 C CA . ILE A 1 90 ? -15.924 -0.174 11.490 1.00 79.56 90 ILE A CA 1
ATOM 735 C C . ILE A 1 90 ? -16.935 0.841 10.937 1.00 79.56 90 ILE A C 1
ATOM 737 O O . ILE A 1 90 ? -17.384 0.706 9.797 1.00 79.56 90 ILE A O 1
ATOM 741 N N . ASN A 1 91 ? -17.268 1.878 11.707 1.00 81.06 91 ASN A N 1
ATOM 742 C CA . ASN A 1 91 ? -18.195 2.926 11.284 1.00 81.06 91 ASN A CA 1
ATOM 743 C C . ASN A 1 91 ? -17.638 3.797 10.146 1.00 81.06 91 ASN A C 1
ATOM 745 O O . ASN A 1 91 ? -18.417 4.291 9.328 1.00 81.06 91 ASN A O 1
ATOM 749 N N . GLN A 1 92 ? -16.315 3.957 10.062 1.00 81.12 92 GLN A N 1
ATOM 750 C CA . GLN A 1 92 ? -15.640 4.682 8.981 1.00 81.12 92 GLN A CA 1
ATOM 751 C C . GLN A 1 92 ? -15.492 3.858 7.692 1.00 81.12 92 GLN A C 1
ATOM 753 O O . GLN A 1 92 ? -15.265 4.430 6.623 1.00 81.12 92 GLN A O 1
ATOM 758 N N . LEU A 1 93 ? -15.655 2.531 7.751 1.00 81.00 93 LEU A N 1
ATOM 759 C CA . LEU A 1 93 ? -15.600 1.686 6.559 1.00 81.00 93 LEU A CA 1
ATOM 760 C C . LEU A 1 93 ? -16.822 1.908 5.646 1.00 81.00 93 LEU A C 1
ATOM 762 O O . LEU A 1 93 ? -17.932 2.150 6.122 1.00 81.00 93 LEU A O 1
ATOM 766 N N . PRO A 1 94 ? -16.672 1.761 4.319 1.00 81.00 94 PRO A N 1
ATOM 767 C CA . PRO A 1 94 ? -17.785 1.792 3.376 1.00 81.00 94 PRO A CA 1
ATOM 768 C C . PRO A 1 94 ? -18.923 0.816 3.727 1.00 81.00 94 PRO A C 1
ATOM 770 O O . PRO A 1 94 ? -18.678 -0.331 4.103 1.00 81.00 94 PRO A O 1
ATOM 773 N N . ARG A 1 95 ? -20.185 1.226 3.513 1.00 77.00 95 ARG A N 1
ATOM 774 C CA . ARG A 1 95 ? -21.387 0.430 3.866 1.00 77.00 95 ARG A CA 1
ATOM 775 C C . ARG A 1 95 ? -21.371 -1.007 3.341 1.00 77.00 95 ARG A C 1
ATOM 777 O O . ARG A 1 95 ? -21.856 -1.899 4.028 1.00 77.00 95 ARG A O 1
ATOM 784 N N . PHE A 1 96 ? -20.825 -1.243 2.148 1.00 75.88 96 PHE A N 1
ATOM 785 C CA . PHE A 1 96 ? -20.757 -2.590 1.575 1.00 75.88 96 PHE A CA 1
ATOM 786 C C . PHE A 1 96 ? -19.851 -3.529 2.392 1.00 75.88 96 PHE A C 1
ATOM 788 O O . PHE A 1 96 ? -20.178 -4.702 2.545 1.00 75.88 96 PHE A O 1
ATOM 795 N N . ILE A 1 97 ? -18.773 -3.004 2.986 1.00 76.69 97 ILE A N 1
ATOM 796 C CA . ILE A 1 97 ? -17.869 -3.759 3.866 1.00 76.69 97 ILE A CA 1
ATOM 797 C C . ILE A 1 97 ? -18.531 -3.993 5.222 1.00 76.69 97 ILE A C 1
ATOM 799 O O . ILE A 1 97 ? -18.480 -5.103 5.736 1.00 76.69 97 ILE A O 1
ATOM 803 N N . GLN A 1 98 ? -19.226 -2.992 5.775 1.00 76.81 98 GLN A N 1
ATOM 804 C CA . GLN A 1 98 ? -19.956 -3.152 7.039 1.00 76.81 98 GLN A CA 1
ATOM 805 C C . GLN A 1 98 ? -21.015 -4.262 6.963 1.00 76.81 98 GLN A C 1
ATOM 807 O O . GLN A 1 98 ? -21.184 -5.029 7.908 1.00 76.81 98 GLN A O 1
ATOM 812 N N . ILE A 1 99 ? -21.738 -4.348 5.842 1.00 77.00 99 ILE A N 1
ATOM 813 C CA . ILE A 1 99 ? -22.743 -5.394 5.616 1.00 77.00 99 ILE A CA 1
ATOM 814 C C . ILE A 1 99 ? -22.069 -6.764 5.503 1.00 77.00 99 ILE A C 1
ATOM 816 O O . ILE A 1 99 ? -22.541 -7.711 6.123 1.00 77.00 99 ILE A O 1
ATOM 820 N N . ALA A 1 100 ? -20.958 -6.859 4.767 1.00 73.94 100 ALA A N 1
ATOM 821 C CA . ALA A 1 100 ? -20.213 -8.106 4.622 1.00 73.94 100 ALA A CA 1
ATOM 822 C C . ALA A 1 100 ? -19.641 -8.601 5.964 1.00 73.94 100 ALA A C 1
ATOM 824 O O . ALA A 1 100 ? -19.749 -9.781 6.276 1.00 73.94 100 ALA A O 1
ATOM 825 N N . LEU A 1 101 ? -19.115 -7.699 6.800 1.00 71.38 101 LEU A N 1
ATOM 826 C CA . LEU A 1 101 ? -18.606 -8.038 8.134 1.00 71.38 101 LEU A CA 1
ATOM 827 C C . LEU A 1 101 ? -19.716 -8.527 9.074 1.00 71.38 101 LEU A C 1
ATOM 829 O O . LEU A 1 101 ? -19.528 -9.510 9.782 1.00 71.38 101 LEU A O 1
ATOM 833 N N . LYS A 1 102 ? -20.901 -7.902 9.038 1.00 71.12 102 LYS A N 1
ATOM 834 C CA . LYS A 1 102 ? -22.075 -8.340 9.819 1.00 71.12 102 LYS A CA 1
ATOM 835 C C . LYS A 1 102 ? -22.658 -9.685 9.380 1.00 71.12 102 LYS A C 1
ATOM 837 O O . LYS A 1 102 ? -23.481 -10.235 10.097 1.00 71.12 102 LYS A O 1
ATOM 842 N N . GLN A 1 103 ? -22.323 -10.163 8.183 1.00 61.66 103 GLN A N 1
ATOM 843 C CA . GLN A 1 103 ? -22.783 -11.460 7.680 1.00 61.66 103 GLN A CA 1
ATOM 844 C C . GLN A 1 103 ? -21.857 -12.615 8.082 1.00 61.66 103 GLN A C 1
ATOM 846 O O . GLN A 1 103 ? -22.255 -13.768 7.942 1.00 61.66 103 GLN A O 1
ATOM 851 N N . ILE A 1 104 ? -20.633 -12.312 8.526 1.00 58.97 104 ILE A N 1
ATOM 852 C CA . IL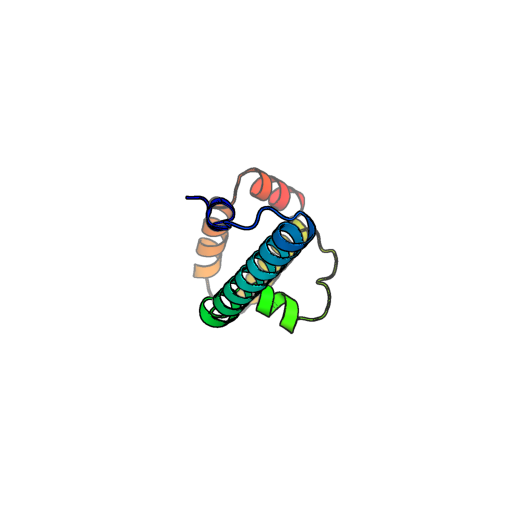E A 1 104 ? -19.582 -13.303 8.802 1.00 58.97 104 ILE A CA 1
ATOM 853 C C . ILE A 1 104 ? -19.295 -13.432 10.307 1.00 58.97 104 ILE A C 1
ATOM 855 O O . ILE A 1 104 ? -18.869 -14.499 10.746 1.00 58.97 104 ILE A O 1
ATOM 859 N N . ILE A 1 105 ? -19.544 -12.374 11.086 1.00 49.62 105 ILE A N 1
ATOM 860 C CA . ILE A 1 105 ? -19.513 -12.363 12.562 1.00 49.62 105 ILE A CA 1
ATOM 861 C C . ILE A 1 105 ? -20.876 -12.793 13.106 1.00 49.62 105 ILE A C 1
ATOM 863 O O . ILE A 1 105 ? -20.895 -13.573 14.084 1.00 49.62 105 ILE A O 1
#

pLDDT: mean 71.2, std 11.39, range [46.75, 90.69]

Secondary structure (DSSP, 8-state):
--TT-GGG----SHHHHHHHHHHHHHHHHHHHHHHHHHH-SS-HHHHHHHH-S------HHHHHHHHHHHHHHHGGGT-THHHHHHHHHHHHS-HHHHHHHHHH-

Organism: NCBI:txid883092